Protein AF-K4AUR8-F1 (afdb_monomer)

Sequence (165 aa):
MEIVGEVTKPYTFHYKTNKRKKDGLFCERIFCPIKSGICACGNYRVIGDEKEDPKFFEQCGIGFVDPRIRRYHMGYIKLACLVTHVWPITKNHTFLRLRGLFENEIQSWKYSIPLFFITQGFDTFRNREISIGVGAIREQLAKLNLRIIIENSLVEWEKLGGKDT

Foldseek 3Di:
DDEAEAQDDQFAADPVPRQGDDSYPPHCLQQNDQDAQADSVGDGDDPDDDDDPPQADPVRRHGRDDNVSSVVGDYDHDDPDDDDDCVLVPDPDDPCVVVVVDPDDPVVCVPCVVVCVDPVNVVVVVVVCCVPHPVVVVVVVVPDDVVVVVVVVVVVVVVVVVPPD

Radius of gyration: 25.42 Å; Cα contacts (8 Å, |Δi|>4): 159; chains: 1; bounding box: 71×36×58 Å

Organism: Solanum lycopersicum (NCBI:txid4081)

pLDDT: mean 70.83, std 15.85, range [43.78, 95.19]

Secondary structure (DSSP, 8-state):
-EEEEE------B-TTT-PBPTTSTT-HHHH--SSTTB-TTS-B--TT--S---SB-TTT--B---GGGGGTEEEE---SS----HHHHH-TT-HHHHTTTT-S-TTTHHHHGGGGGSHHHHHHHHHHHHHHSHHHHHHHHHT--HHHHHHHHHHHHHHHHTT--

Solvent-accessible surface area (backbone atoms only — not comparable to full-atom values): 10149 Å² total; per-residue (Å²): 120,47,81,65,37,70,44,82,39,92,45,45,59,38,88,88,78,67,44,59,32,82,44,10,79,56,16,36,65,43,32,41,28,86,45,65,46,40,47,98,87,68,56,70,53,76,94,76,74,92,68,88,69,67,65,37,42,89,91,73,56,30,46,76,45,63,35,73,46,45,80,41,38,34,69,46,67,87,67,95,65,76,77,73,71,65,66,70,74,72,45,89,80,39,72,56,48,79,70,57,78,63,73,87,60,78,75,58,53,78,71,47,64,77,69,44,82,42,78,76,44,42,60,58,45,52,58,47,39,65,72,71,26,48,59,51,53,49,50,57,56,70,71,56,58,65,65,62,51,52,54,53,48,52,53,54,51,53,60,61,68,68,70,83,120

Structure (mmCIF, N/CA/C/O backbone):
data_AF-K4AUR8-F1
#
_entry.id   AF-K4AUR8-F1
#
loop_
_atom_site.group_PDB
_atom_site.id
_atom_site.type_symbol
_atom_site.label_atom_id
_atom_site.label_alt_id
_atom_site.label_comp_id
_atom_site.label_asym_id
_atom_site.label_entity_id
_atom_site.label_seq_id
_atom_site.pdbx_PDB_ins_code
_atom_site.Cartn_x
_atom_site.Cartn_y
_atom_site.Cartn_z
_atom_site.occupancy
_atom_site.B_iso_or_equiv
_atom_site.auth_seq_id
_atom_site.auth_comp_id
_atom_site.auth_asym_id
_atom_site.auth_atom_id
_atom_site.pdbx_PDB_model_num
ATOM 1 N N . MET A 1 1 ? 12.248 -5.066 10.729 1.00 75.44 1 MET A N 1
ATOM 2 C CA . MET A 1 1 ? 11.099 -4.434 10.047 1.00 75.44 1 MET A CA 1
ATOM 3 C C . MET A 1 1 ? 10.327 -5.541 9.375 1.00 75.44 1 MET A C 1
ATOM 5 O O . MET A 1 1 ? 10.956 -6.374 8.738 1.00 75.44 1 MET A O 1
ATOM 9 N N . GLU A 1 2 ? 9.018 -5.585 9.578 1.00 86.88 2 GLU A N 1
ATOM 10 C CA . GLU A 1 2 ? 8.157 -6.668 9.095 1.00 86.88 2 GLU A CA 1
ATOM 11 C C . GLU A 1 2 ? 7.086 -6.094 8.166 1.00 86.88 2 GLU A C 1
ATOM 13 O O . GLU A 1 2 ? 6.531 -5.027 8.443 1.00 86.88 2 GLU A O 1
ATOM 18 N N . ILE A 1 3 ? 6.830 -6.776 7.046 1.00 89.50 3 ILE A N 1
ATOM 19 C CA . ILE A 1 3 ? 5.789 -6.399 6.086 1.00 89.50 3 ILE A CA 1
ATOM 20 C C . ILE A 1 3 ? 4.508 -7.127 6.480 1.00 89.50 3 ILE A C 1
ATOM 22 O O . ILE A 1 3 ? 4.462 -8.351 6.456 1.00 89.50 3 ILE A O 1
ATOM 26 N N . VAL A 1 4 ? 3.472 -6.369 6.835 1.00 89.31 4 VAL A N 1
ATOM 27 C CA . VAL A 1 4 ? 2.307 -6.924 7.547 1.00 89.31 4 VAL A CA 1
ATOM 28 C C . VAL A 1 4 ? 1.072 -6.999 6.662 1.00 89.31 4 VAL A C 1
ATOM 30 O O . VAL A 1 4 ? 0.286 -7.936 6.770 1.00 89.31 4 VAL A O 1
ATOM 33 N N . GLY A 1 5 ? 0.861 -6.013 5.786 1.00 91.25 5 GLY A N 1
ATOM 34 C CA . GLY A 1 5 ? -0.362 -5.978 4.995 1.00 91.25 5 GLY A CA 1
ATOM 35 C C . GLY A 1 5 ? -0.425 -4.904 3.921 1.00 91.25 5 GLY A C 1
ATOM 36 O O . GLY A 1 5 ? 0.387 -3.978 3.871 1.00 91.25 5 GLY A O 1
ATOM 37 N N . GLU A 1 6 ? -1.431 -5.060 3.066 1.00 94.38 6 GLU A N 1
ATOM 38 C CA . GLU A 1 6 ? -1.699 -4.185 1.931 1.00 94.38 6 GLU A CA 1
ATOM 39 C C . GLU A 1 6 ? -2.590 -2.998 2.321 1.00 94.38 6 GLU A C 1
ATOM 41 O O . GLU A 1 6 ? -3.625 -3.159 2.975 1.00 94.38 6 GLU A O 1
ATOM 46 N N . VAL A 1 7 ? -2.211 -1.804 1.867 1.00 95.19 7 VAL A N 1
ATOM 47 C CA . VAL A 1 7 ? -3.038 -0.597 1.931 1.00 95.19 7 VAL A CA 1
ATOM 48 C C . VAL A 1 7 ? -3.808 -0.459 0.621 1.00 95.19 7 VAL A C 1
ATOM 50 O O . VAL A 1 7 ? -3.219 -0.211 -0.427 1.00 95.19 7 VAL A O 1
ATOM 53 N N . THR A 1 8 ? -5.132 -0.591 0.686 1.00 93.12 8 THR A N 1
ATOM 54 C CA . THR A 1 8 ? -5.998 -0.568 -0.505 1.00 93.12 8 THR A CA 1
ATOM 55 C C . THR A 1 8 ? -6.715 0.761 -0.701 1.00 93.12 8 THR A C 1
ATOM 57 O O . THR A 1 8 ? -7.110 1.094 -1.816 1.00 93.12 8 THR A O 1
ATOM 60 N N . LYS A 1 9 ? -6.903 1.543 0.369 1.00 93.00 9 LYS A N 1
ATOM 61 C CA . LYS A 1 9 ? -7.661 2.798 0.329 1.00 93.00 9 LYS A CA 1
ATOM 62 C C . LYS A 1 9 ? -6.742 3.997 0.583 1.00 93.00 9 LYS A C 1
ATOM 64 O O . LYS A 1 9 ? -5.934 3.957 1.508 1.00 93.00 9 LYS A O 1
ATOM 69 N N . PRO A 1 10 ? -6.927 5.120 -0.133 1.00 93.56 10 PRO A N 1
ATOM 70 C CA . PRO A 1 10 ? -6.116 6.326 0.058 1.00 93.56 10 PRO A CA 1
ATOM 71 C C . PRO A 1 10 ? -6.517 7.137 1.304 1.00 93.56 10 PRO A C 1
ATOM 73 O O . PRO A 1 10 ? -5.931 8.176 1.596 1.00 93.56 10 PRO A O 1
ATOM 76 N N . TYR A 1 11 ? -7.544 6.705 2.038 1.00 92.62 11 TYR A N 1
ATOM 77 C CA . TYR A 1 11 ? -8.091 7.465 3.157 1.00 92.62 11 TYR A CA 1
ATOM 78 C C . TYR A 1 11 ? -7.225 7.356 4.420 1.00 92.62 11 TYR A C 1
ATOM 80 O O . TYR A 1 11 ? -6.680 6.299 4.735 1.00 92.62 11 TYR A O 1
ATOM 88 N N . THR A 1 12 ? -7.156 8.442 5.191 1.00 92.38 12 THR A N 1
ATOM 89 C CA . THR A 1 12 ? -6.398 8.532 6.450 1.00 92.38 12 THR A CA 1
ATOM 90 C C . THR A 1 12 ? -7.325 8.416 7.666 1.00 92.38 12 THR A C 1
ATOM 92 O O . THR A 1 12 ? -7.468 7.346 8.267 1.00 92.38 12 THR A O 1
ATOM 95 N N . PHE A 1 13 ? -8.006 9.509 8.004 1.00 90.75 13 PHE A N 1
ATOM 96 C CA . PHE A 1 13 ? -8.882 9.662 9.162 1.00 90.75 13 PHE A CA 1
ATOM 97 C C . PHE A 1 13 ? -10.270 10.102 8.705 1.00 90.75 13 PHE A C 1
ATOM 99 O O . PHE A 1 13 ? -10.441 10.777 7.691 1.00 90.75 13 PHE A O 1
ATOM 106 N N . HIS A 1 14 ? -11.290 9.730 9.466 1.00 89.44 14 HIS A N 1
ATOM 107 C CA . HIS A 1 14 ? -12.617 10.287 9.295 1.00 89.44 14 HIS A CA 1
ATOM 108 C C . HIS A 1 14 ? -12.662 11.700 9.889 1.00 89.44 14 HIS A C 1
ATOM 110 O O . HIS A 1 14 ? -12.443 11.860 11.084 1.00 89.44 14 HIS A O 1
ATOM 116 N N . TYR A 1 15 ? -13.038 12.699 9.088 1.00 89.56 15 TYR A N 1
ATOM 117 C CA . TYR A 1 15 ? -13.020 14.114 9.488 1.00 89.56 15 TYR A CA 1
ATOM 118 C C . TYR A 1 15 ? -13.785 14.420 10.793 1.00 89.56 15 TYR A C 1
ATOM 120 O O . TYR A 1 15 ? -13.259 15.112 11.651 1.00 89.56 15 TYR A O 1
ATOM 128 N N . LYS A 1 16 ? -14.994 13.863 10.987 1.00 92.38 16 LYS A N 1
ATOM 129 C CA . LYS A 1 16 ? -15.774 14.057 12.233 1.00 92.38 16 LYS A CA 1
ATOM 130 C C . LYS A 1 16 ? -15.249 13.285 13.441 1.00 92.38 16 LYS A C 1
ATOM 132 O O . LYS A 1 16 ? -15.108 13.840 14.518 1.00 92.38 16 LYS A O 1
ATOM 137 N N . THR A 1 17 ? -15.040 11.979 13.290 1.00 87.75 17 THR A N 1
ATOM 138 C CA . THR A 1 17 ? -14.780 11.096 14.439 1.00 87.75 17 THR A CA 1
ATOM 139 C C . THR A 1 17 ? -13.300 10.996 14.791 1.00 87.75 17 THR A C 1
ATOM 141 O O . THR A 1 17 ? -12.957 10.357 15.780 1.00 87.75 17 THR A O 1
ATOM 144 N N . ASN A 1 18 ? -12.421 11.545 13.945 1.00 87.56 18 ASN A N 1
ATOM 145 C CA . ASN A 1 18 ? -10.970 11.366 13.980 1.00 87.56 18 ASN A CA 1
ATOM 146 C C . ASN A 1 18 ? -10.531 9.884 14.036 1.00 87.56 18 ASN A C 1
ATOM 148 O O . ASN A 1 18 ? -9.382 9.560 14.340 1.00 87.56 18 ASN A O 1
ATOM 152 N N . LYS A 1 19 ? -11.450 8.952 13.732 1.00 85.94 19 LYS A N 1
ATOM 153 C CA . LYS A 1 19 ? -11.166 7.519 13.675 1.00 85.94 19 LYS A CA 1
ATOM 154 C C . LYS A 1 19 ? -10.490 7.200 12.356 1.00 85.94 19 LYS A C 1
ATOM 156 O O . LYS A 1 19 ? -10.918 7.648 11.290 1.00 85.94 19 LYS A O 1
ATOM 161 N N . ARG A 1 20 ? -9.447 6.384 12.421 1.00 87.75 20 ARG A N 1
ATOM 162 C CA . ARG A 1 20 ? -8.718 5.929 11.236 1.00 87.75 20 ARG A CA 1
AT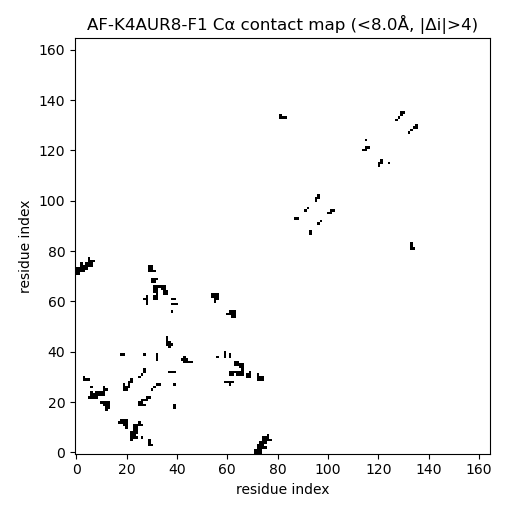OM 163 C C . ARG A 1 20 ? -9.585 5.024 10.390 1.00 87.75 20 ARG A C 1
ATOM 165 O O . ARG A 1 20 ? -10.374 4.228 10.902 1.00 87.75 20 ARG A O 1
ATOM 172 N N . LYS A 1 21 ? -9.428 5.142 9.079 1.00 89.06 21 LYS A N 1
ATOM 173 C CA . LYS A 1 21 ? -10.153 4.294 8.140 1.00 89.06 21 LYS A CA 1
ATOM 174 C C . LYS A 1 21 ? -9.513 2.906 8.075 1.00 89.06 21 LYS A C 1
ATOM 176 O O . LYS A 1 21 ? -8.290 2.768 8.039 1.00 89.06 21 LYS A O 1
ATOM 181 N N . LYS A 1 22 ? -10.361 1.870 8.061 1.00 87.38 22 LYS A N 1
ATOM 182 C CA . LYS A 1 22 ? -9.934 0.490 7.787 1.00 87.38 22 LYS A CA 1
ATOM 183 C C . LYS A 1 22 ? -9.342 0.425 6.374 1.00 87.38 22 LYS A C 1
ATOM 185 O O . LYS A 1 22 ? -9.878 1.060 5.468 1.00 87.38 22 LYS A O 1
ATOM 190 N N . ASP A 1 23 ? -8.235 -0.300 6.231 1.00 88.94 23 ASP A N 1
ATOM 191 C CA . ASP A 1 23 ? -7.438 -0.454 4.999 1.00 88.94 23 ASP A CA 1
ATOM 192 C C . ASP A 1 23 ? -6.855 0.851 4.424 1.00 88.94 23 ASP A C 1
ATOM 194 O O . ASP A 1 23 ? -6.419 0.889 3.275 1.00 88.94 23 ASP A O 1
ATOM 198 N N . GLY A 1 24 ? -6.877 1.927 5.215 1.00 91.62 24 GLY A N 1
ATOM 199 C CA . GLY A 1 24 ? -6.297 3.216 4.862 1.00 91.62 24 GLY A CA 1
ATOM 200 C C . GLY A 1 24 ? -4.807 3.330 5.186 1.00 91.62 24 GLY A C 1
ATOM 201 O O . GLY A 1 24 ? -4.208 2.433 5.783 1.00 91.62 24 GLY A O 1
ATOM 202 N N . LEU A 1 25 ? -4.236 4.500 4.894 1.00 91.69 25 LEU A N 1
ATOM 203 C CA . LEU A 1 25 ? -2.816 4.826 5.118 1.00 91.69 25 LEU A CA 1
ATOM 204 C C . LEU A 1 25 ? -2.360 4.682 6.579 1.00 91.69 25 LEU A C 1
ATOM 206 O O . LEU A 1 25 ? -1.179 4.501 6.845 1.00 91.69 25 LEU A O 1
ATOM 210 N N . PHE A 1 26 ? -3.291 4.751 7.532 1.00 90.75 26 PHE A N 1
ATOM 211 C CA . PHE A 1 26 ? -3.019 4.586 8.961 1.00 90.75 26 PHE A CA 1
ATOM 212 C C . PHE A 1 26 ? -3.865 3.469 9.579 1.00 90.75 26 PHE A C 1
ATOM 214 O O . PHE A 1 26 ? -4.299 3.576 10.727 1.00 90.75 26 PHE A O 1
ATOM 221 N N . CYS A 1 27 ? -4.149 2.411 8.814 1.00 89.81 27 CYS A N 1
ATOM 222 C CA . CYS A 1 27 ? -4.931 1.285 9.305 1.00 89.81 27 CYS A CA 1
ATOM 223 C C . CYS A 1 27 ? -4.238 0.597 10.492 1.00 89.81 27 CYS A C 1
ATOM 225 O O . CYS A 1 27 ? -3.125 0.090 10.374 1.00 89.81 27 CYS A O 1
ATOM 227 N N . GLU A 1 28 ? -4.930 0.522 11.630 1.00 88.69 28 GLU A N 1
ATOM 228 C CA . GLU A 1 28 ? -4.398 -0.080 12.864 1.00 88.69 28 GLU A CA 1
ATOM 229 C C . GLU A 1 28 ? -4.161 -1.585 12.749 1.00 88.69 28 GLU A C 1
ATOM 231 O O . GLU A 1 28 ? -3.339 -2.128 13.477 1.00 88.69 28 GLU A O 1
ATOM 236 N N . ARG A 1 29 ? -4.830 -2.256 11.805 1.00 87.50 29 ARG A N 1
ATOM 237 C CA . ARG A 1 29 ? -4.583 -3.671 11.509 1.00 87.50 29 ARG A CA 1
ATOM 238 C C . ARG A 1 29 ? -3.190 -3.903 10.914 1.00 87.50 29 ARG A C 1
ATOM 240 O O . ARG A 1 29 ? -2.585 -4.925 11.189 1.00 87.50 29 ARG A O 1
ATOM 247 N N . ILE A 1 30 ? -2.694 -2.960 10.110 1.00 89.31 30 ILE A N 1
ATOM 248 C CA . ILE A 1 30 ? -1.385 -3.060 9.444 1.00 89.31 30 ILE A CA 1
ATOM 249 C C . ILE A 1 30 ? -0.304 -2.491 10.360 1.00 89.31 30 ILE A C 1
ATOM 251 O O . ILE A 1 30 ? 0.717 -3.123 10.616 1.00 89.31 30 ILE A O 1
ATOM 255 N N . PHE A 1 31 ? -0.549 -1.290 10.883 1.00 90.44 31 PHE A N 1
ATOM 256 C CA . PHE A 1 31 ? 0.471 -0.543 11.601 1.00 90.44 31 PHE A CA 1
ATOM 257 C C . PHE A 1 31 ? 0.476 -0.769 13.110 1.00 90.44 31 PHE A C 1
ATOM 259 O O . PHE A 1 31 ? 1.445 -0.340 13.708 1.00 90.44 31 PHE A O 1
ATOM 266 N N . CYS A 1 32 ? -0.518 -1.436 13.711 1.00 87.62 32 CYS A N 1
ATOM 267 C CA . CYS A 1 32 ? -0.750 -1.568 15.167 1.00 87.62 32 CYS A CA 1
ATOM 268 C C . CYS A 1 32 ? -1.538 -0.395 15.807 1.00 87.62 32 CYS A C 1
ATOM 270 O O . CYS A 1 32 ? -1.620 0.703 15.231 1.00 87.62 32 CYS A O 1
ATOM 272 N N . PRO A 1 33 ? -2.163 -0.615 16.989 1.00 87.12 33 PRO A N 1
ATOM 273 C CA . PRO A 1 33 ? -2.975 0.394 17.682 1.00 87.12 33 PRO A CA 1
ATOM 274 C C . PRO A 1 33 ? -2.161 1.584 18.224 1.00 87.12 33 PRO A C 1
ATOM 276 O O . PRO A 1 33 ? -0.938 1.544 18.334 1.00 87.12 33 PRO A O 1
ATOM 279 N N . ILE A 1 34 ? -2.851 2.684 18.569 1.00 84.12 34 ILE A N 1
ATOM 280 C CA . ILE A 1 34 ? -2.232 3.891 19.178 1.00 84.12 34 ILE A CA 1
ATOM 281 C C . ILE A 1 34 ? -1.844 3.665 20.624 1.00 84.12 34 ILE A C 1
ATOM 283 O O . ILE A 1 34 ? -0.831 4.182 21.086 1.00 84.12 34 ILE A O 1
ATOM 287 N N . LYS A 1 35 ? -2.731 2.994 21.349 1.00 84.06 35 LYS A N 1
ATOM 288 C CA . LYS A 1 35 ? -2.655 2.805 22.787 1.00 84.06 35 LYS A CA 1
ATOM 289 C C . LYS A 1 35 ? -2.631 1.310 23.041 1.00 84.06 35 LYS A C 1
ATOM 291 O O . LYS A 1 35 ? -3.348 0.561 22.377 1.00 84.06 35 LYS A O 1
ATOM 296 N N . SER A 1 36 ? -1.795 0.891 23.978 1.00 79.25 36 SER A N 1
ATOM 297 C CA . SER A 1 36 ? -1.769 -0.489 24.445 1.00 79.25 36 SER A CA 1
ATOM 298 C C . SER A 1 36 ? -3.142 -0.868 25.009 1.00 79.25 36 SER A C 1
ATOM 300 O O . SER A 1 36 ? -3.797 -0.061 25.667 1.00 79.25 36 SER A O 1
ATOM 302 N N . GLY A 1 37 ? -3.601 -2.082 24.703 1.00 72.94 37 GLY A N 1
ATOM 303 C CA . GLY A 1 37 ? -4.841 -2.638 25.258 1.00 72.94 37 GLY A CA 1
ATOM 304 C C . GLY A 1 37 ? -6.157 -2.045 24.732 1.00 72.94 37 GLY A C 1
ATOM 305 O O . GLY A 1 37 ? -7.215 -2.479 25.178 1.00 72.94 37 GLY A O 1
ATOM 306 N N . ILE A 1 38 ? -6.133 -1.092 23.787 1.00 76.88 38 ILE A N 1
ATOM 307 C CA . ILE A 1 38 ? -7.341 -0.444 23.242 1.00 76.88 38 ILE A CA 1
ATOM 308 C C . ILE A 1 38 ? -7.403 -0.635 21.719 1.00 76.88 38 ILE A C 1
ATOM 310 O O . ILE A 1 38 ? -6.504 -0.197 20.999 1.00 76.88 38 ILE A O 1
ATOM 314 N N . CYS A 1 39 ? -8.485 -1.238 21.210 1.00 73.12 39 CYS A N 1
ATOM 315 C CA . CYS A 1 39 ? -8.746 -1.352 19.763 1.00 73.12 39 CYS A CA 1
ATOM 316 C C . CYS A 1 39 ? -9.483 -0.111 19.204 1.00 73.12 39 CYS A C 1
ATOM 318 O O . CYS A 1 39 ? -10.171 0.597 19.940 1.00 73.12 39 CYS A O 1
ATOM 320 N N . ALA A 1 40 ? -9.434 0.112 17.879 1.00 70.25 40 ALA A N 1
ATOM 321 C CA . ALA A 1 40 ? -10.193 1.147 17.146 1.00 70.25 40 ALA A CA 1
ATOM 322 C C . ALA A 1 40 ? -11.693 1.251 17.499 1.00 70.25 40 ALA A C 1
ATOM 324 O O . ALA A 1 40 ? -12.306 2.319 17.374 1.00 70.25 40 ALA A O 1
ATOM 325 N N . CYS A 1 41 ? -12.313 0.130 17.873 1.00 71.50 41 CYS A N 1
ATOM 326 C CA . CYS A 1 41 ? -13.722 0.054 18.247 1.00 71.50 41 CYS A CA 1
ATOM 327 C C . CYS A 1 41 ? -14.000 0.647 19.638 1.00 71.50 41 CYS A C 1
ATOM 329 O O . CYS A 1 41 ? -15.149 0.959 19.918 1.00 71.50 41 CYS A O 1
ATOM 331 N N . GLY A 1 42 ? -12.971 0.880 20.460 1.00 69.75 42 GLY A N 1
ATOM 332 C CA . GLY A 1 42 ? -13.103 1.388 21.828 1.00 69.75 42 GLY A CA 1
ATOM 333 C C . GLY A 1 42 ? -13.173 0.294 22.893 1.00 69.75 42 GLY A C 1
ATOM 334 O O . GLY A 1 42 ? -13.226 0.615 24.075 1.00 69.75 42 GLY A O 1
ATOM 335 N N . ASN A 1 43 ? -13.123 -0.981 22.496 1.00 67.75 43 ASN A N 1
ATOM 336 C CA . ASN A 1 43 ? -13.024 -2.087 23.441 1.00 67.75 43 ASN A CA 1
ATOM 337 C C . ASN A 1 43 ? -11.636 -2.077 24.084 1.00 67.75 43 ASN A C 1
ATOM 339 O O . ASN A 1 43 ? -10.619 -2.032 23.379 1.00 67.75 43 ASN A O 1
ATOM 343 N N . TYR A 1 44 ? -11.615 -2.131 25.410 1.00 65.44 44 TYR A N 1
ATOM 344 C CA . TYR A 1 44 ? -10.411 -2.300 26.206 1.00 65.44 44 TYR A CA 1
ATOM 345 C C . TYR A 1 44 ? -10.331 -3.754 26.675 1.00 65.44 44 TYR A C 1
ATOM 347 O O . TYR A 1 44 ? -11.344 -4.343 27.050 1.00 65.44 44 TYR A O 1
ATOM 355 N N . ARG A 1 45 ? -9.135 -4.339 26.656 1.00 64.38 45 ARG A N 1
ATOM 356 C CA . ARG A 1 45 ? -8.829 -5.520 27.472 1.00 64.38 45 ARG A CA 1
ATOM 357 C C . ARG A 1 45 ? -7.601 -5.211 28.307 1.00 64.38 45 ARG A C 1
ATOM 359 O O . ARG A 1 45 ? -6.650 -4.598 27.815 1.00 64.38 45 ARG A O 1
ATOM 366 N N . VAL A 1 46 ? -7.657 -5.595 29.576 1.00 60.25 46 VAL A N 1
ATOM 367 C CA . VAL A 1 46 ? -6.504 -5.536 30.470 1.00 60.25 46 VAL A CA 1
ATOM 368 C C . VAL A 1 46 ? -5.595 -6.696 30.085 1.00 60.25 46 VAL A C 1
ATOM 370 O O . VAL A 1 46 ? -6.050 -7.828 29.969 1.00 60.25 46 VAL A O 1
ATOM 373 N N . ILE A 1 47 ? -4.323 -6.399 29.830 1.00 56.16 47 ILE A N 1
ATOM 374 C CA . ILE A 1 47 ? -3.293 -7.412 29.595 1.00 56.16 47 ILE A CA 1
ATOM 375 C C . ILE A 1 47 ? -3.079 -8.097 30.952 1.00 56.16 47 ILE A C 1
ATOM 377 O O . ILE A 1 47 ? -2.387 -7.536 31.799 1.00 56.16 47 ILE A O 1
ATOM 381 N N . GLY A 1 48 ? -3.756 -9.217 31.209 1.00 55.44 48 GLY A N 1
ATOM 382 C CA . GLY A 1 48 ? -3.721 -9.845 32.533 1.00 55.44 48 GLY A CA 1
ATOM 383 C C . GLY A 1 48 ? -4.524 -11.131 32.724 1.00 55.44 48 GLY A C 1
ATOM 384 O O . GLY A 1 48 ? -4.205 -11.863 33.653 1.00 55.44 48 GLY A O 1
ATOM 385 N N . ASP A 1 49 ? -5.497 -11.458 31.868 1.00 49.03 49 ASP A N 1
ATOM 386 C CA . ASP A 1 49 ? -6.274 -12.689 32.054 1.00 49.03 49 ASP A CA 1
ATOM 387 C C . ASP A 1 49 ? -5.631 -13.861 31.301 1.00 49.03 49 ASP A C 1
ATOM 389 O O . ASP A 1 49 ? -5.764 -14.052 30.094 1.00 49.03 49 ASP A O 1
ATOM 393 N N . GLU A 1 50 ? -4.872 -14.643 32.063 1.00 55.56 50 GLU A N 1
ATOM 394 C CA . GLU A 1 50 ? -4.255 -15.899 31.661 1.00 55.56 50 GLU A CA 1
ATOM 395 C C . GLU A 1 50 ? -5.311 -16.894 31.148 1.00 55.56 50 GLU A C 1
ATOM 397 O O . GLU A 1 50 ? -6.012 -17.524 31.942 1.00 55.56 50 GLU A O 1
ATOM 402 N N . LYS A 1 51 ? -5.413 -17.044 29.819 1.00 51.31 51 LYS A N 1
ATOM 403 C CA . LYS A 1 51 ? -5.599 -18.310 29.071 1.00 51.31 51 LYS A CA 1
ATOM 404 C C . LYS A 1 51 ? -5.851 -18.004 27.593 1.00 51.31 51 LYS A C 1
ATOM 406 O O . LYS A 1 51 ? -6.866 -17.416 27.252 1.00 51.31 51 LYS A O 1
ATOM 411 N N . GLU A 1 52 ? -4.909 -18.418 26.741 1.00 56.94 52 GLU A N 1
ATOM 412 C CA . GLU A 1 52 ? -5.019 -18.403 25.269 1.00 56.94 52 GLU A CA 1
ATOM 413 C C . GLU A 1 52 ? -5.616 -17.111 24.693 1.00 56.94 52 GLU A C 1
ATOM 415 O O . GLU A 1 52 ? -6.568 -17.120 23.915 1.00 56.94 52 GLU A O 1
ATOM 420 N N . ASP A 1 53 ? -5.057 -15.973 25.102 1.00 55.72 53 ASP A N 1
ATOM 421 C CA . ASP A 1 53 ? -5.585 -14.680 24.692 1.00 55.72 53 ASP A CA 1
ATOM 422 C C . ASP A 1 53 ? -5.422 -14.526 23.167 1.00 55.72 53 ASP A C 1
ATOM 424 O O . ASP A 1 53 ? -4.300 -14.641 22.645 1.00 55.72 53 ASP A O 1
ATOM 428 N N . PRO A 1 54 ? -6.509 -14.294 22.407 1.00 59.38 54 PRO A N 1
ATOM 429 C CA . PRO A 1 54 ? -6.405 -14.170 20.969 1.00 59.38 54 PRO A CA 1
ATOM 430 C C . PRO A 1 54 ? -5.483 -12.995 20.650 1.00 59.38 54 PRO A C 1
ATOM 432 O O . PRO A 1 54 ? -5.709 -11.855 21.061 1.00 59.38 54 PRO A O 1
ATOM 435 N N . LYS A 1 55 ? -4.440 -13.274 19.859 1.00 69.75 55 LYS A N 1
ATOM 436 C CA . LYS A 1 55 ? -3.428 -12.286 19.444 1.00 69.75 55 LYS A CA 1
ATOM 437 C C . LYS A 1 55 ? -4.056 -11.050 18.780 1.00 69.75 55 LYS A C 1
ATOM 439 O O . LYS A 1 55 ? -3.427 -9.993 18.726 1.00 69.75 55 LYS A O 1
ATOM 444 N N . PHE A 1 56 ? -5.297 -11.178 18.302 1.00 75.56 56 PHE A N 1
ATOM 445 C CA . PHE A 1 56 ? -6.100 -10.148 17.656 1.00 75.56 56 PHE A CA 1
ATOM 446 C C . PHE A 1 56 ? -7.487 -10.024 18.302 1.00 75.56 56 PHE A C 1
ATOM 448 O O . PHE A 1 56 ? -8.098 -11.016 18.682 1.00 75.56 56 PHE A O 1
ATOM 455 N N . PHE A 1 57 ? -8.044 -8.813 18.338 1.00 74.75 57 PHE A N 1
ATOM 456 C CA . PHE A 1 57 ? -9.455 -8.612 18.681 1.00 74.75 57 PHE A CA 1
ATOM 457 C C . PHE A 1 57 ? -10.381 -9.230 17.621 1.00 74.75 57 PHE A C 1
ATOM 459 O O . PHE A 1 57 ? -10.311 -8.834 16.463 1.00 74.75 57 PHE A O 1
ATOM 466 N N . GLU A 1 58 ? -11.337 -10.073 18.005 1.00 71.62 58 GLU A N 1
ATOM 467 C CA . GLU A 1 58 ? -12.278 -10.726 17.071 1.00 71.62 58 GLU A CA 1
ATOM 468 C C . GLU A 1 58 ? -13.126 -9.735 16.251 1.00 71.62 58 GLU A C 1
ATOM 470 O O . GLU A 1 58 ? -13.318 -9.903 15.051 1.00 71.62 58 GLU A O 1
ATOM 475 N N . GLN A 1 59 ? -13.583 -8.641 16.870 1.00 71.38 59 GLN A N 1
ATOM 476 C CA . GLN A 1 59 ? -14.443 -7.650 16.203 1.00 71.38 59 GLN A CA 1
ATOM 477 C C . GLN A 1 59 ? -13.682 -6.701 15.260 1.00 71.38 59 GLN A C 1
ATOM 479 O O . GLN A 1 59 ? -14.248 -6.167 14.301 1.00 71.38 59 GLN A O 1
ATOM 484 N N . CYS A 1 60 ? -12.408 -6.421 15.552 1.00 73.19 60 CYS A N 1
ATOM 485 C CA . CYS A 1 60 ? -11.618 -5.406 14.842 1.00 73.19 60 CYS A CA 1
ATOM 486 C C . CYS A 1 60 ? -10.439 -5.979 14.040 1.00 73.19 60 CYS A C 1
ATOM 488 O O . CYS A 1 60 ? -9.939 -5.293 13.148 1.00 73.19 60 CYS A O 1
ATOM 490 N N . GLY A 1 61 ? -10.000 -7.202 14.336 1.00 75.56 61 GLY A N 1
ATOM 491 C CA . GLY A 1 61 ? -8.799 -7.832 13.788 1.00 75.56 61 GLY A CA 1
ATOM 492 C C . GLY A 1 61 ? -7.498 -7.120 14.169 1.00 75.56 61 GLY A C 1
ATOM 493 O O . GLY A 1 61 ? -6.499 -7.272 13.476 1.00 75.56 61 GLY A O 1
ATOM 494 N N . ILE A 1 62 ? -7.509 -6.276 15.208 1.00 81.56 62 ILE A N 1
ATOM 495 C CA . ILE A 1 62 ? -6.344 -5.479 15.624 1.00 81.56 62 ILE A CA 1
ATOM 496 C C . ILE A 1 62 ? -5.531 -6.283 16.630 1.00 81.56 62 ILE A C 1
ATOM 498 O O . ILE A 1 62 ? -6.102 -6.820 17.577 1.00 81.56 62 ILE A O 1
ATOM 502 N N . GLY A 1 63 ? -4.216 -6.349 16.429 1.00 74.31 63 GLY A N 1
ATOM 503 C CA . GLY A 1 63 ? -3.318 -7.071 17.322 1.00 74.31 63 GLY A CA 1
ATOM 504 C C . GLY A 1 63 ? -3.164 -6.393 18.685 1.00 74.31 63 GLY A C 1
ATOM 505 O O . GLY A 1 63 ? -3.049 -5.165 18.756 1.00 74.31 63 GLY A O 1
ATOM 506 N N . PHE A 1 64 ? -3.105 -7.185 19.756 1.00 77.81 64 PHE A N 1
ATOM 507 C CA . PHE A 1 64 ? -2.686 -6.713 21.078 1.00 77.81 64 PHE A CA 1
ATOM 508 C C . PHE A 1 64 ? -1.172 -6.559 21.114 1.00 77.81 64 PHE A C 1
ATOM 510 O O . PHE A 1 64 ? -0.427 -7.499 21.377 1.00 77.81 64 PHE A O 1
ATOM 517 N N . VAL A 1 65 ? -0.713 -5.364 20.765 1.00 79.94 65 VAL A N 1
ATOM 518 C CA . VAL A 1 65 ? 0.702 -5.090 20.540 1.00 79.94 65 VAL A CA 1
ATOM 519 C C . VAL A 1 65 ? 1.053 -3.706 21.081 1.00 79.94 65 VAL A C 1
ATOM 521 O O . VAL A 1 65 ? 0.218 -2.797 21.086 1.00 79.94 65 VAL A O 1
ATOM 524 N N . ASP A 1 66 ? 2.294 -3.535 21.538 1.00 83.50 66 ASP A N 1
ATOM 525 C CA . ASP A 1 66 ? 2.807 -2.237 21.968 1.00 83.50 66 ASP A CA 1
ATOM 526 C C . ASP A 1 66 ? 2.771 -1.210 20.810 1.00 83.50 66 ASP A C 1
ATOM 528 O O . ASP A 1 66 ? 3.238 -1.508 19.703 1.00 83.50 66 ASP A O 1
ATOM 532 N N . PRO A 1 67 ? 2.281 0.024 21.037 1.00 86.12 67 PRO A N 1
ATOM 533 C CA . PRO A 1 67 ? 2.232 1.073 20.016 1.00 86.12 67 PRO A CA 1
ATOM 534 C C . PRO A 1 67 ? 3.580 1.428 19.374 1.00 86.12 67 PRO A C 1
ATOM 536 O O . PRO A 1 67 ? 3.610 1.983 18.272 1.00 86.12 67 PRO A O 1
ATOM 539 N N . ARG A 1 68 ? 4.709 1.121 20.026 1.00 87.25 68 ARG A N 1
ATOM 540 C CA . ARG A 1 68 ? 6.062 1.301 19.473 1.00 87.25 68 ARG A CA 1
ATOM 541 C C . ARG A 1 68 ? 6.267 0.509 18.184 1.00 87.25 68 ARG A C 1
ATOM 543 O O . ARG A 1 68 ? 7.035 0.943 17.325 1.00 87.25 68 ARG A O 1
ATOM 550 N N . ILE A 1 69 ? 5.529 -0.586 17.998 1.00 88.31 69 ILE 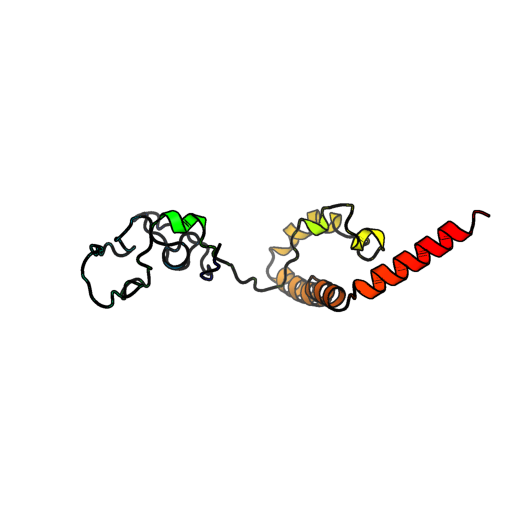A N 1
ATOM 551 C CA . ILE A 1 69 ? 5.625 -1.447 16.815 1.00 88.31 69 ILE A CA 1
ATOM 552 C C . ILE A 1 69 ? 5.183 -0.733 15.528 1.00 88.31 69 ILE A C 1
ATOM 554 O O . ILE A 1 69 ? 5.692 -1.055 14.455 1.00 88.31 69 ILE A O 1
ATOM 558 N N . ARG A 1 70 ? 4.408 0.361 15.630 1.00 89.06 70 ARG A N 1
ATOM 559 C CA . ARG A 1 70 ? 4.078 1.253 14.498 1.00 89.06 70 ARG A CA 1
ATOM 560 C C . ARG A 1 70 ? 5.302 1.796 13.750 1.00 89.06 70 ARG A C 1
ATOM 562 O O . ARG A 1 70 ? 5.163 2.221 12.610 1.00 89.06 70 ARG A O 1
ATOM 569 N N . ARG A 1 71 ? 6.483 1.818 14.381 1.00 90.38 71 ARG A N 1
ATOM 570 C CA . ARG A 1 71 ? 7.749 2.260 13.765 1.00 90.38 71 ARG A CA 1
ATOM 571 C C . ARG A 1 71 ? 8.459 1.159 12.971 1.00 90.38 71 ARG A C 1
ATOM 573 O O . ARG A 1 71 ? 9.346 1.464 12.181 1.00 90.38 71 ARG A O 1
ATOM 580 N N . TYR A 1 72 ? 8.099 -0.101 13.203 1.00 91.06 72 TYR A N 1
ATOM 581 C CA . TYR A 1 72 ? 8.782 -1.273 12.649 1.00 91.06 72 TYR A CA 1
ATOM 582 C C . TYR A 1 72 ? 7.910 -2.077 11.679 1.00 91.06 72 TYR A C 1
ATOM 584 O O . TYR A 1 72 ? 8.457 -2.792 10.837 1.00 91.06 72 TYR A O 1
ATOM 592 N N . HIS A 1 73 ? 6.585 -1.956 11.787 1.00 91.50 73 HIS A N 1
ATOM 593 C CA . HIS A 1 73 ? 5.627 -2.513 10.839 1.00 91.50 73 HIS A CA 1
ATOM 594 C C . HIS A 1 73 ? 5.529 -1.656 9.581 1.00 91.50 73 HIS A C 1
ATOM 596 O O . HIS A 1 73 ? 5.318 -0.444 9.645 1.00 91.50 73 HIS A O 1
ATOM 602 N N . MET A 1 74 ? 5.638 -2.313 8.433 1.00 92.44 74 MET A N 1
ATOM 603 C CA . MET A 1 74 ? 5.504 -1.699 7.122 1.00 92.44 74 MET A CA 1
ATOM 604 C C . MET A 1 74 ? 4.266 -2.239 6.410 1.00 92.44 74 MET A C 1
ATOM 606 O O . MET A 1 74 ? 4.005 -3.444 6.386 1.00 92.44 74 MET A O 1
ATOM 610 N N . GLY A 1 75 ? 3.507 -1.323 5.816 1.00 92.81 75 GLY A N 1
ATOM 611 C CA . GLY A 1 75 ? 2.493 -1.650 4.823 1.00 92.81 75 GLY A CA 1
ATOM 612 C C . GLY A 1 75 ? 3.083 -1.588 3.419 1.00 92.81 75 GLY A C 1
ATOM 613 O O . GLY A 1 75 ? 4.089 -0.914 3.193 1.00 92.81 75 GLY A O 1
ATOM 614 N N . TYR A 1 76 ? 2.438 -2.256 2.471 1.00 93.12 76 TYR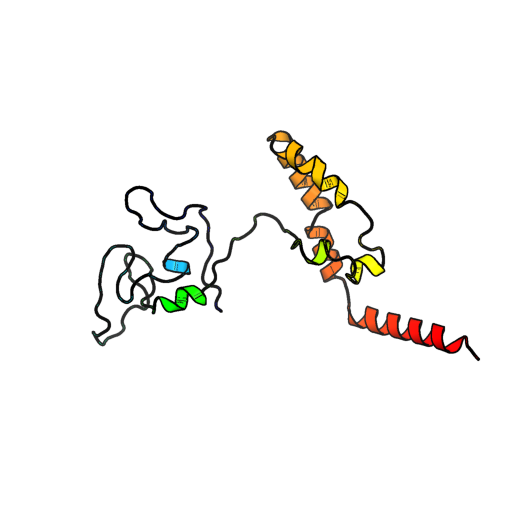 A N 1
ATOM 615 C CA . TYR A 1 76 ? 2.763 -2.135 1.052 1.00 93.12 76 TYR A CA 1
ATOM 616 C C . TYR A 1 76 ? 1.523 -1.766 0.240 1.00 93.12 76 TYR A C 1
ATOM 618 O O . TYR A 1 76 ? 0.392 -1.931 0.693 1.00 93.12 76 TYR A O 1
ATOM 626 N N . ILE A 1 77 ? 1.743 -1.252 -0.966 1.00 93.69 77 ILE A N 1
ATOM 627 C CA . ILE A 1 77 ? 0.692 -0.995 -1.951 1.00 93.69 77 ILE A CA 1
ATOM 628 C C . ILE A 1 77 ? 1.027 -1.849 -3.164 1.00 93.69 77 ILE A C 1
ATOM 630 O O . ILE A 1 77 ? 2.134 -1.754 -3.701 1.00 93.69 77 ILE A O 1
ATOM 634 N N . LYS A 1 78 ? 0.092 -2.697 -3.591 1.00 91.12 78 LYS A N 1
ATOM 635 C CA . LYS A 1 78 ? 0.266 -3.476 -4.811 1.00 91.12 78 LYS A CA 1
ATOM 636 C C . LYS A 1 78 ? -0.001 -2.577 -6.012 1.00 91.12 78 LYS A C 1
ATOM 638 O O . LYS A 1 78 ? -1.116 -2.108 -6.223 1.00 91.12 78 LYS A O 1
ATOM 643 N N . LEU A 1 79 ? 1.039 -2.318 -6.796 1.00 87.25 79 LEU A N 1
ATOM 644 C CA . LEU A 1 79 ? 0.906 -1.552 -8.030 1.00 87.25 79 LEU A CA 1
ATOM 645 C C . LEU A 1 79 ? 0.215 -2.405 -9.100 1.00 87.25 79 LEU A C 1
ATOM 647 O O . LEU A 1 79 ? 0.488 -3.599 -9.224 1.00 87.25 79 LEU A O 1
ATOM 651 N N . ALA A 1 80 ? -0.675 -1.783 -9.876 1.00 83.06 80 ALA A N 1
ATOM 652 C CA . ALA A 1 80 ? -1.366 -2.449 -10.981 1.00 83.06 80 ALA A CA 1
ATOM 653 C C . ALA A 1 80 ? -0.416 -2.777 -12.146 1.00 83.06 80 ALA A C 1
ATOM 655 O O . ALA A 1 80 ? -0.592 -3.783 -12.829 1.00 83.06 80 ALA A O 1
ATOM 656 N N . CYS A 1 81 ? 0.603 -1.940 -12.352 1.00 76.44 81 CYS A N 1
ATOM 657 C CA . CYS A 1 81 ? 1.651 -2.112 -13.349 1.00 76.44 81 CYS A CA 1
ATOM 658 C C . CYS A 1 81 ? 3.040 -2.050 -12.700 1.00 76.44 81 CYS A C 1
ATOM 660 O O . CYS A 1 81 ? 3.209 -1.601 -11.564 1.00 76.44 81 CYS A O 1
ATOM 662 N N . LEU A 1 82 ? 4.046 -2.543 -13.422 1.00 76.69 82 LEU A N 1
ATOM 663 C CA . LEU A 1 82 ? 5.432 -2.491 -12.971 1.00 76.69 82 LEU A CA 1
ATOM 664 C C . LEU A 1 82 ? 5.963 -1.068 -13.102 1.00 76.69 82 LEU A C 1
ATOM 666 O O . LEU A 1 82 ? 5.859 -0.467 -14.165 1.00 76.69 82 LEU A O 1
ATOM 670 N N . VAL A 1 83 ? 6.594 -0.574 -12.042 1.00 74.06 83 VAL A N 1
ATOM 671 C CA . VAL A 1 83 ? 7.189 0.761 -12.004 1.00 74.06 83 VAL A CA 1
ATOM 672 C C . VAL A 1 83 ? 8.644 0.637 -11.572 1.00 74.06 83 VAL A C 1
ATOM 674 O O . VAL A 1 83 ? 8.965 -0.051 -10.603 1.00 74.06 83 VAL A O 1
ATOM 677 N N . THR A 1 84 ? 9.542 1.298 -12.295 1.00 71.06 84 THR A N 1
ATOM 678 C CA . THR A 1 84 ? 10.945 1.437 -11.906 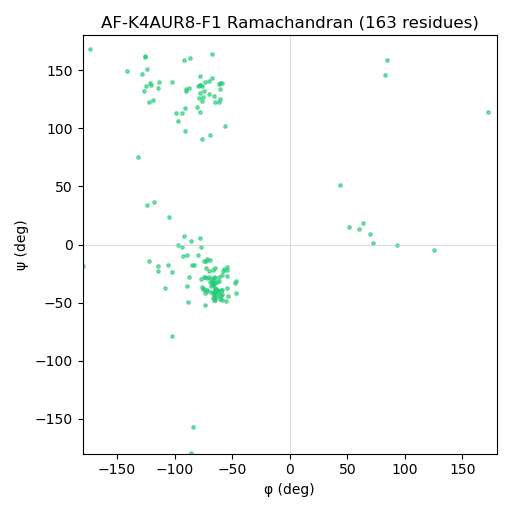1.00 71.06 84 THR A CA 1
ATOM 679 C C . THR A 1 84 ? 11.080 2.503 -10.839 1.00 71.06 84 THR A C 1
ATOM 681 O O . THR A 1 84 ? 10.521 3.594 -10.955 1.00 71.06 84 THR A O 1
ATOM 684 N N . HIS A 1 85 ? 11.892 2.225 -9.825 1.00 71.00 85 HIS A N 1
ATOM 685 C CA . HIS A 1 85 ? 12.276 3.250 -8.868 1.00 71.00 85 HIS A CA 1
ATOM 686 C C . HIS A 1 85 ? 13.020 4.389 -9.593 1.00 71.00 85 HIS A C 1
ATOM 688 O O . HIS A 1 85 ? 13.847 4.133 -10.465 1.00 71.00 85 HIS A O 1
ATOM 694 N N . VAL A 1 86 ? 12.750 5.648 -9.235 1.00 70.56 86 VAL A N 1
ATOM 695 C CA . VAL A 1 86 ? 13.329 6.823 -9.923 1.00 70.56 86 VAL A CA 1
ATOM 696 C C . VAL A 1 86 ? 14.848 6.920 -9.717 1.00 70.56 86 VAL A C 1
ATOM 698 O O . VAL A 1 86 ? 15.576 7.384 -10.588 1.00 70.56 86 VAL A O 1
ATOM 701 N N . TRP A 1 87 ? 15.353 6.450 -8.575 1.00 63.41 87 TRP A N 1
ATOM 702 C CA . TRP A 1 87 ? 16.742 6.682 -8.156 1.00 63.41 87 TRP A CA 1
ATOM 703 C C . TRP A 1 87 ? 17.832 6.060 -9.051 1.00 63.41 87 TRP A C 1
ATOM 705 O O . TRP A 1 87 ? 18.799 6.758 -9.354 1.00 63.41 87 TRP A O 1
ATOM 715 N N . PRO A 1 88 ? 17.737 4.792 -9.505 1.00 62.91 88 PRO A N 1
ATOM 716 C CA . PRO A 1 88 ? 18.696 4.252 -10.471 1.00 62.91 88 PRO A CA 1
ATOM 717 C C . PRO A 1 88 ? 18.698 5.003 -11.807 1.00 62.91 88 PRO A C 1
ATOM 719 O O . PRO A 1 88 ? 19.740 5.108 -12.437 1.00 62.91 88 PRO A O 1
ATOM 722 N N . ILE A 1 89 ? 17.551 5.546 -12.222 1.00 57.47 89 ILE A N 1
ATOM 723 C CA . ILE A 1 89 ? 17.390 6.225 -13.515 1.00 57.47 89 ILE A CA 1
ATOM 724 C C . ILE A 1 89 ? 18.060 7.603 -13.496 1.00 57.47 89 ILE A C 1
ATOM 726 O O . ILE A 1 89 ? 18.667 8.025 -14.479 1.00 57.47 89 ILE A O 1
ATOM 730 N N . THR A 1 90 ? 17.969 8.315 -12.372 1.00 54.44 90 THR A N 1
ATOM 731 C CA . THR A 1 90 ? 18.483 9.685 -12.252 1.00 54.44 90 THR A CA 1
ATOM 732 C C . THR A 1 90 ? 19.977 9.763 -11.956 1.00 54.44 90 THR A C 1
ATOM 734 O O . THR A 1 90 ? 20.582 10.812 -12.173 1.00 54.44 90 THR A O 1
ATOM 737 N N . LYS A 1 91 ? 20.612 8.680 -11.491 1.00 54.38 91 LYS A N 1
ATOM 738 C CA . LYS A 1 91 ? 22.061 8.666 -11.262 1.00 54.38 91 LYS A CA 1
ATOM 739 C C . LYS A 1 91 ? 22.823 8.468 -12.574 1.00 54.38 91 LYS A C 1
ATOM 741 O O . LYS A 1 91 ? 22.615 7.509 -13.308 1.00 54.38 91 LYS A O 1
ATOM 746 N N . ASN A 1 92 ? 23.755 9.378 -12.855 1.00 49.31 92 ASN A N 1
ATOM 747 C CA . ASN A 1 92 ? 24.520 9.408 -14.108 1.00 49.31 92 ASN A CA 1
ATOM 748 C C . ASN A 1 92 ? 25.527 8.253 -14.270 1.00 49.31 92 ASN A C 1
ATOM 750 O O . ASN A 1 92 ? 25.978 8.007 -15.381 1.00 49.31 92 ASN A O 1
ATOM 754 N N . HIS A 1 93 ? 25.825 7.500 -13.205 1.00 49.09 93 HIS A N 1
ATOM 755 C CA . HIS A 1 93 ? 26.868 6.463 -13.196 1.00 49.09 93 HIS A CA 1
ATOM 756 C C . HIS A 1 93 ? 26.337 5.047 -12.923 1.00 49.09 93 HIS A C 1
ATOM 758 O O . HIS A 1 93 ? 26.974 4.263 -12.225 1.00 49.09 93 HIS A O 1
ATOM 764 N N . THR A 1 94 ? 25.156 4.684 -13.424 1.00 53.66 94 THR A N 1
ATOM 765 C CA . THR A 1 94 ? 24.758 3.267 -13.434 1.00 53.66 94 THR A CA 1
ATOM 766 C C . THR A 1 94 ? 25.489 2.513 -14.541 1.00 53.66 94 THR A C 1
ATOM 768 O O . THR A 1 94 ? 25.532 2.981 -15.677 1.00 53.66 94 THR A O 1
ATOM 771 N N . PHE A 1 95 ? 25.987 1.311 -14.236 1.00 53.47 95 PHE A N 1
ATOM 772 C CA . PHE A 1 95 ? 26.653 0.394 -15.177 1.00 53.47 95 PHE A CA 1
ATOM 773 C C . PHE A 1 95 ? 25.890 0.201 -16.506 1.00 53.47 95 PHE A C 1
ATOM 775 O O . PHE A 1 95 ? 26.493 0.104 -17.570 1.00 53.47 95 PHE A O 1
ATOM 782 N N . LEU A 1 96 ? 24.554 0.241 -16.461 1.00 50.81 96 LEU A N 1
ATOM 783 C CA . LEU A 1 96 ? 23.676 0.150 -17.634 1.00 50.81 96 LEU A CA 1
ATOM 784 C C . LEU A 1 96 ? 23.790 1.357 -18.588 1.00 50.81 96 LEU A C 1
ATOM 786 O O . LEU A 1 96 ? 23.679 1.181 -19.796 1.00 50.81 96 LEU A O 1
ATOM 790 N N . ARG A 1 97 ? 24.057 2.567 -18.071 1.00 51.06 97 ARG A N 1
ATOM 791 C CA . ARG A 1 97 ? 24.322 3.765 -18.893 1.00 51.06 97 ARG A CA 1
ATOM 792 C C . ARG A 1 97 ? 25.729 3.735 -19.491 1.00 51.06 97 ARG A C 1
ATOM 794 O O . ARG A 1 97 ? 25.887 4.112 -20.641 1.00 51.06 97 ARG A O 1
ATOM 801 N N . LEU A 1 98 ? 26.726 3.229 -18.754 1.00 51.25 98 LEU A N 1
ATOM 802 C CA . LEU A 1 98 ? 28.111 3.097 -19.244 1.00 51.25 98 LEU A CA 1
ATOM 803 C C . LEU A 1 98 ? 28.237 2.166 -20.461 1.00 51.25 98 LEU A C 1
ATOM 805 O O . LEU A 1 98 ? 29.130 2.351 -21.277 1.00 51.25 98 LEU A O 1
ATOM 809 N N . ARG A 1 99 ? 27.343 1.180 -20.594 1.00 55.66 99 ARG A N 1
ATOM 810 C CA . ARG A 1 99 ? 27.270 0.279 -21.755 1.00 55.66 99 ARG A CA 1
ATOM 811 C C . ARG A 1 99 ? 26.316 0.750 -22.866 1.00 55.66 99 ARG A C 1
ATOM 813 O O . ARG A 1 99 ? 26.059 -0.029 -23.776 1.00 55.66 99 ARG A O 1
ATOM 820 N N . GLY A 1 100 ? 25.753 1.960 -22.780 1.00 53.38 100 GLY A N 1
ATOM 821 C CA . GLY A 1 100 ? 24.814 2.489 -23.784 1.00 53.38 100 GLY A CA 1
ATOM 822 C C . GLY A 1 100 ? 23.444 1.794 -23.813 1.00 53.38 100 GLY A C 1
ATOM 823 O O . GLY A 1 100 ? 22.630 2.056 -24.688 1.00 53.38 100 GLY A O 1
ATOM 824 N N . LEU A 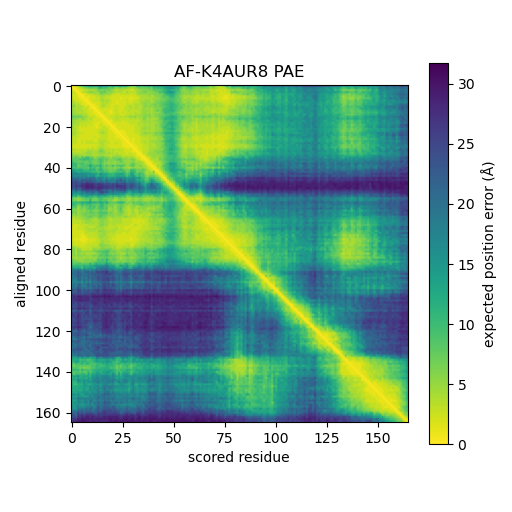1 101 ? 23.134 0.921 -22.842 1.00 52.75 101 LEU A N 1
ATOM 825 C CA . LEU A 1 101 ? 21.859 0.181 -22.805 1.00 52.75 101 LEU A CA 1
ATOM 826 C C . LEU A 1 101 ? 20.655 1.074 -22.454 1.00 52.75 101 LEU A C 1
ATOM 828 O O . LEU A 1 101 ? 19.512 0.650 -22.592 1.00 52.75 101 LEU A O 1
ATOM 832 N N . PHE A 1 102 ? 20.910 2.297 -21.987 1.00 47.84 102 PHE A N 1
ATOM 833 C CA . PHE A 1 102 ? 19.914 3.337 -21.743 1.00 47.84 102 PHE A CA 1
ATOM 834 C C . PHE A 1 102 ? 20.397 4.652 -22.357 1.00 47.84 102 PHE A C 1
ATOM 836 O O . PHE A 1 102 ? 20.860 5.557 -21.656 1.00 47.84 102 PHE A O 1
ATOM 843 N N . GLU A 1 103 ? 20.300 4.749 -23.678 1.00 48.44 103 GLU A N 1
ATOM 844 C CA . GLU A 1 103 ? 20.471 6.001 -24.405 1.00 48.44 103 GLU A CA 1
ATOM 845 C C . GLU A 1 103 ? 19.100 6.603 -24.735 1.00 48.44 103 GLU A C 1
ATOM 847 O O . GLU A 1 103 ? 18.339 6.078 -25.540 1.00 48.44 103 GLU A O 1
ATOM 852 N N . ASN A 1 104 ? 18.844 7.755 -24.103 1.00 51.72 104 ASN A N 1
ATOM 853 C CA . ASN A 1 104 ? 17.801 8.744 -24.405 1.00 51.72 104 ASN A CA 1
ATOM 854 C C . ASN A 1 104 ? 16.373 8.489 -23.865 1.00 51.72 104 ASN A C 1
ATOM 856 O O . ASN A 1 104 ? 15.914 7.364 -23.754 1.00 51.72 104 ASN A O 1
ATOM 860 N N . GLU A 1 105 ? 15.704 9.608 -23.521 1.00 48.22 105 GLU A N 1
ATOM 861 C CA . GLU A 1 105 ? 14.250 9.841 -23.296 1.00 48.22 105 GLU A CA 1
ATOM 862 C C . GLU A 1 105 ? 13.797 10.452 -21.950 1.00 48.22 105 GLU A C 1
ATOM 864 O O . GLU A 1 105 ? 12.639 10.848 -21.828 1.00 48.22 105 GLU A O 1
ATOM 869 N N . ILE A 1 106 ? 14.666 10.686 -20.958 1.00 52.72 106 ILE A N 1
ATOM 870 C CA . ILE A 1 106 ? 14.208 11.252 -19.662 1.00 52.72 106 ILE A CA 1
ATOM 871 C C . ILE A 1 106 ? 13.650 12.693 -19.803 1.00 52.72 106 ILE A C 1
ATOM 873 O O . ILE A 1 106 ? 12.752 13.089 -19.061 1.00 52.72 106 ILE A O 1
ATOM 877 N N . GLN A 1 107 ? 14.119 13.483 -20.783 1.00 45.78 107 GLN A N 1
ATOM 878 C CA . GLN A 1 107 ? 13.599 14.841 -21.034 1.00 45.78 107 GLN A CA 1
ATOM 879 C C . GLN A 1 107 ? 12.188 14.865 -21.651 1.00 45.78 107 GLN A C 1
ATOM 881 O O . GLN A 1 107 ? 11.437 15.804 -21.390 1.00 45.78 107 GLN A O 1
ATOM 886 N N . SER A 1 108 ? 11.804 13.836 -22.414 1.00 45.78 108 SER A N 1
ATOM 887 C CA . SER A 1 108 ? 10.498 13.757 -23.093 1.00 45.78 108 SER A CA 1
ATOM 888 C C . SER A 1 108 ? 9.340 13.645 -22.090 1.00 45.78 108 SER A C 1
ATOM 890 O O . SER A 1 108 ? 8.272 14.236 -22.260 1.00 45.78 108 SER A O 1
ATOM 892 N N . TRP A 1 109 ? 9.583 12.969 -20.963 1.00 48.72 109 TRP A N 1
ATOM 893 C CA . TRP A 1 109 ? 8.560 12.669 -19.958 1.00 48.72 109 TRP A CA 1
ATOM 894 C C . TRP A 1 109 ? 8.083 13.909 -19.197 1.00 48.72 109 TRP A C 1
ATOM 896 O O . TRP A 1 109 ? 6.959 13.954 -18.708 1.00 48.72 109 TRP A O 1
ATOM 906 N N . LYS A 1 110 ? 8.904 14.963 -19.153 1.00 47.91 110 LYS A N 1
ATOM 907 C CA . LYS A 1 110 ? 8.569 16.230 -18.491 1.00 47.91 110 LYS A CA 1
ATOM 908 C C . LYS A 1 110 ? 7.408 16.969 -19.174 1.00 47.91 110 LYS A C 1
ATOM 910 O O . LYS A 1 110 ? 6.684 17.699 -18.505 1.00 47.91 110 LYS A O 1
ATOM 915 N N . TYR A 1 111 ? 7.231 16.758 -20.480 1.00 46.25 111 TYR A N 1
ATOM 916 C CA . TYR A 1 111 ? 6.225 17.432 -21.310 1.00 46.25 111 TYR A CA 1
ATOM 917 C C . TYR A 1 111 ? 5.042 16.535 -21.681 1.00 46.25 111 TYR A C 1
ATOM 919 O O . TYR A 1 111 ? 3.992 17.039 -22.070 1.00 46.25 111 TYR A O 1
ATOM 927 N N . SER A 1 112 ? 5.190 15.217 -21.549 1.00 51.19 112 SER A N 1
ATOM 928 C CA . SER A 1 112 ? 4.164 14.256 -21.943 1.00 51.19 112 SER A CA 1
ATOM 929 C C . SER A 1 112 ? 3.173 13.948 -20.812 1.00 51.19 112 SER A C 1
ATOM 931 O O . SER A 1 112 ? 1.977 13.860 -21.075 1.00 51.19 112 SER A O 1
ATOM 933 N N . ILE A 1 113 ? 3.630 13.901 -19.549 1.00 54.28 113 ILE A N 1
ATOM 934 C CA . ILE A 1 113 ? 2.804 13.595 -18.359 1.00 54.28 113 ILE A CA 1
ATOM 935 C C . ILE A 1 113 ? 1.465 14.374 -18.299 1.00 54.28 113 ILE A C 1
ATOM 937 O O . ILE A 1 113 ? 0.448 13.752 -17.991 1.00 54.28 113 ILE A O 1
ATOM 941 N N . PRO A 1 114 ? 1.393 15.682 -18.631 1.00 53.78 114 PRO A N 1
ATOM 942 C CA . PRO A 1 114 ? 0.134 16.435 -18.588 1.00 53.78 114 PRO A CA 1
ATOM 943 C C . PRO A 1 114 ? -0.900 16.051 -19.663 1.00 53.78 114 PRO A C 1
ATOM 945 O O . PRO A 1 114 ? -2.096 16.183 -19.414 1.00 53.78 114 PRO A O 1
ATOM 948 N N . LEU A 1 115 ? -0.481 15.558 -20.837 1.00 47.09 115 LEU A N 1
ATOM 949 C CA . LEU A 1 115 ? -1.388 15.178 -21.936 1.00 47.09 115 LEU A CA 1
ATOM 950 C C . LEU A 1 115 ? -2.165 13.877 -21.659 1.00 47.09 115 LEU A C 1
ATOM 952 O O . LEU A 1 115 ? -3.150 13.587 -22.338 1.00 47.09 115 LEU A O 1
ATOM 956 N N . PHE A 1 116 ? -1.750 13.096 -20.660 1.00 47.28 116 PHE A N 1
ATOM 957 C CA . PHE A 1 116 ? -2.262 11.744 -20.413 1.00 47.28 116 PHE A CA 1
ATOM 958 C C . PHE A 1 116 ? -3.417 11.657 -19.411 1.00 47.28 116 PHE A C 1
ATOM 960 O O . PHE A 1 116 ? -3.959 10.574 -19.206 1.00 47.28 116 PHE A O 1
ATOM 967 N N . PHE A 1 117 ? -3.839 12.775 -18.812 1.00 44.16 117 PHE A N 1
ATOM 968 C CA . PHE A 1 117 ? -5.013 12.807 -17.928 1.00 44.16 117 PHE A CA 1
ATOM 969 C C . PHE A 1 117 ? -6.359 12.798 -18.693 1.00 44.16 117 PHE A C 1
ATOM 971 O O . PHE A 1 117 ? -7.415 12.881 -18.068 1.00 44.16 117 PHE A O 1
ATOM 978 N N . ILE A 1 118 ? -6.345 12.657 -20.029 1.00 51.12 118 ILE A N 1
ATOM 979 C CA . ILE A 1 118 ? -7.532 12.412 -20.869 1.00 51.12 118 ILE A CA 1
ATOM 980 C C . ILE A 1 118 ? -7.757 10.896 -21.002 1.00 51.12 118 ILE A C 1
ATOM 982 O O . ILE A 1 118 ? -6.829 10.144 -21.300 1.00 51.12 118 ILE A O 1
ATOM 986 N N . THR A 1 119 ? -9.004 10.446 -20.833 1.00 49.56 119 THR A N 1
ATOM 987 C CA . THR A 1 119 ? -9.398 9.022 -20.774 1.00 49.56 119 THR A CA 1
ATOM 988 C C . THR A 1 119 ? -8.943 8.190 -21.977 1.00 49.56 119 THR A C 1
ATOM 990 O O . THR A 1 119 ? -8.506 7.059 -21.794 1.00 49.56 119 THR A O 1
ATOM 993 N N . GLN A 1 120 ? -8.965 8.749 -23.191 1.00 52.25 120 GLN A N 1
ATOM 994 C CA . GLN A 1 120 ? -8.554 8.047 -24.414 1.00 52.25 120 GLN A CA 1
ATOM 995 C C . GLN A 1 120 ? -7.028 7.876 -24.535 1.00 52.25 120 GLN A C 1
ATOM 997 O O . GLN A 1 120 ? -6.562 6.911 -25.133 1.00 52.25 120 GLN A O 1
ATOM 1002 N N . GLY A 1 121 ? -6.241 8.777 -23.934 1.00 53.16 121 GLY A N 1
ATOM 1003 C CA . GLY A 1 121 ? -4.776 8.703 -23.944 1.00 53.16 121 GLY A CA 1
ATOM 1004 C C . GLY A 1 121 ? -4.225 7.605 -23.030 1.00 53.16 121 GLY A C 1
ATOM 1005 O O . GLY A 1 121 ? -3.166 7.039 -23.312 1.00 53.16 121 GLY A O 1
ATOM 1006 N N . PHE A 1 122 ? -4.965 7.264 -21.972 1.00 52.97 122 PHE A N 1
ATOM 1007 C CA . PHE A 1 122 ? -4.546 6.309 -20.950 1.00 52.97 122 PHE A CA 1
ATOM 1008 C C . PHE A 1 122 ? -4.464 4.862 -21.460 1.00 52.97 122 PHE A C 1
ATOM 1010 O O . PHE A 1 122 ? -3.491 4.174 -21.156 1.00 52.97 122 PHE A O 1
ATOM 1017 N N . ASP A 1 123 ? -5.418 4.401 -22.275 1.00 49.00 123 ASP A N 1
ATOM 1018 C CA . ASP A 1 123 ? -5.397 3.028 -22.806 1.00 49.00 123 ASP A CA 1
ATOM 1019 C C . ASP A 1 123 ? -4.298 2.828 -23.863 1.00 49.00 123 ASP A C 1
ATOM 1021 O O . ASP A 1 123 ? -3.588 1.819 -23.851 1.00 49.00 123 ASP A O 1
ATOM 1025 N N . THR A 1 124 ? -4.068 3.823 -24.728 1.00 50.44 124 THR A N 1
ATOM 1026 C CA . THR A 1 124 ? -2.921 3.832 -25.654 1.00 50.44 124 THR A CA 1
ATOM 1027 C C . THR A 1 124 ? -1.580 3.879 -24.925 1.00 50.44 124 THR A C 1
ATOM 1029 O O . THR A 1 124 ? -0.640 3.194 -25.330 1.00 50.44 124 THR A O 1
ATOM 1032 N N . PHE A 1 125 ? -1.483 4.641 -23.829 1.00 47.84 125 PHE A N 1
ATOM 1033 C CA . PHE A 1 125 ? -0.292 4.680 -22.983 1.00 47.84 125 PHE A CA 1
ATOM 1034 C C . PHE A 1 125 ? -0.055 3.333 -22.301 1.00 47.84 125 PHE A C 1
ATOM 1036 O O . PHE A 1 125 ? 1.042 2.797 -22.407 1.00 47.84 125 PHE A O 1
ATOM 1043 N N . ARG A 1 126 ? -1.087 2.737 -21.691 1.00 53.06 126 ARG A N 1
ATOM 1044 C CA . ARG A 1 126 ? -1.010 1.426 -21.035 1.00 53.06 126 ARG A CA 1
ATOM 1045 C C . ARG A 1 126 ? -0.484 0.352 -21.987 1.00 53.06 126 ARG A C 1
ATOM 1047 O O . ARG A 1 126 ? 0.441 -0.370 -21.636 1.00 53.06 126 ARG A O 1
ATOM 1054 N N . ASN A 1 127 ? -1.029 0.263 -23.199 1.00 50.62 127 ASN A N 1
ATOM 1055 C CA . ASN A 1 127 ? -0.608 -0.750 -24.171 1.00 50.62 127 ASN A CA 1
ATOM 1056 C C . ASN A 1 127 ? 0.827 -0.512 -24.681 1.00 50.62 127 ASN A C 1
ATOM 1058 O O . ASN A 1 127 ? 1.586 -1.466 -24.860 1.00 50.62 127 ASN A O 1
ATOM 1062 N N . ARG A 1 128 ? 1.243 0.753 -24.846 1.00 53.19 128 ARG A N 1
ATOM 1063 C CA . ARG A 1 128 ? 2.621 1.114 -25.224 1.00 53.19 128 ARG A CA 1
ATOM 1064 C C . ARG A 1 128 ? 3.620 0.879 -24.087 1.00 53.19 128 ARG A C 1
ATOM 1066 O O . ARG A 1 128 ? 4.713 0.377 -24.333 1.00 53.19 128 ARG A O 1
ATOM 1073 N N . GLU A 1 129 ? 3.249 1.191 -22.849 1.00 51.91 129 GLU A N 1
ATOM 1074 C CA . GLU A 1 129 ? 4.049 0.949 -21.645 1.00 51.91 129 GLU A CA 1
ATOM 1075 C C . GLU A 1 129 ? 4.189 -0.555 -21.358 1.00 51.91 129 GLU A C 1
ATOM 1077 O O . GLU A 1 129 ? 5.244 -1.007 -20.931 1.00 51.91 129 GLU A O 1
ATOM 1082 N N . ILE A 1 130 ? 3.183 -1.372 -21.675 1.00 51.09 130 ILE A N 1
ATOM 1083 C CA . ILE A 1 130 ? 3.304 -2.836 -21.601 1.00 51.09 130 ILE A CA 1
ATOM 1084 C C . ILE A 1 130 ? 4.308 -3.368 -22.644 1.00 51.09 130 ILE A C 1
ATOM 1086 O O . ILE A 1 130 ? 5.031 -4.318 -22.351 1.00 51.09 130 ILE A O 1
ATOM 1090 N N . SER A 1 131 ? 4.404 -2.738 -23.823 1.00 51.28 131 SER A N 1
ATOM 1091 C CA . SER A 1 131 ? 5.287 -3.175 -24.918 1.00 51.28 131 SER A CA 1
ATOM 1092 C C . SER A 1 131 ? 6.721 -2.616 -24.868 1.00 51.28 131 SER A C 1
ATOM 1094 O O . SER A 1 131 ? 7.621 -3.261 -25.398 1.00 51.28 131 SER A O 1
ATOM 1096 N N . ILE A 1 132 ? 6.947 -1.429 -24.289 1.00 57.91 132 ILE A N 1
ATOM 1097 C CA . ILE A 1 132 ? 8.259 -0.731 -24.251 1.00 57.91 132 ILE A CA 1
ATOM 1098 C C . ILE A 1 132 ? 8.719 -0.448 -22.808 1.00 57.91 132 ILE A C 1
ATOM 1100 O O . ILE A 1 132 ? 9.869 -0.098 -22.558 1.00 57.91 132 ILE A O 1
ATOM 1104 N N . GLY A 1 133 ? 7.828 -0.573 -21.829 1.00 64.25 133 GLY A N 1
ATOM 1105 C CA . GLY A 1 133 ? 8.074 -0.102 -20.473 1.00 64.25 133 GLY A CA 1
ATOM 1106 C C . GLY A 1 133 ? 8.847 -1.074 -19.588 1.00 64.25 133 GLY A C 1
ATOM 1107 O O . GLY A 1 133 ? 9.573 -1.972 -20.018 1.00 64.25 133 GLY A O 1
ATOM 1108 N N . VAL A 1 134 ? 8.667 -0.882 -18.284 1.00 65.25 134 VAL A N 1
ATOM 1109 C CA . VAL A 1 134 ? 9.419 -1.548 -17.210 1.00 65.25 134 VAL A CA 1
ATOM 1110 C C . VAL A 1 134 ? 9.392 -3.076 -17.294 1.00 65.25 134 VAL A C 1
ATOM 1112 O O . VAL A 1 134 ? 10.336 -3.722 -16.845 1.00 65.25 134 VAL A O 1
ATOM 1115 N N . GLY A 1 135 ? 8.352 -3.671 -17.883 1.00 70.56 135 GLY A N 1
ATOM 1116 C CA . GLY A 1 135 ? 8.278 -5.116 -18.113 1.00 70.56 135 GLY A CA 1
ATOM 1117 C C . GLY A 1 135 ? 9.424 -5.647 -18.979 1.00 70.56 135 GLY A C 1
ATOM 1118 O O . GLY A 1 135 ? 10.090 -6.600 -18.573 1.00 70.56 135 GLY A O 1
ATOM 1119 N N . ALA A 1 136 ? 9.706 -4.985 -20.105 1.00 70.75 136 ALA A N 1
ATOM 1120 C CA . ALA A 1 136 ? 10.810 -5.335 -20.998 1.00 70.75 136 ALA A CA 1
ATOM 1121 C C . ALA A 1 136 ? 12.165 -5.106 -20.315 1.00 70.75 136 ALA A C 1
ATOM 1123 O O . ALA A 1 136 ? 13.044 -5.963 -20.363 1.00 70.75 136 ALA A O 1
ATOM 1124 N N . ILE A 1 137 ? 12.308 -3.993 -19.588 1.00 70.69 137 ILE A N 1
ATOM 1125 C CA . ILE A 1 137 ? 13.515 -3.692 -18.803 1.00 70.69 137 ILE A CA 1
ATOM 1126 C C . ILE A 1 137 ? 13.758 -4.782 -17.753 1.00 70.69 137 ILE A C 1
ATOM 1128 O O . ILE A 1 137 ? 14.878 -5.260 -17.602 1.00 70.69 137 ILE A O 1
ATOM 1132 N N . ARG A 1 138 ? 12.712 -5.223 -17.046 1.00 79.31 138 ARG A N 1
ATOM 1133 C CA . ARG A 1 138 ? 12.802 -6.309 -16.064 1.00 79.31 138 ARG A CA 1
ATOM 1134 C C . ARG A 1 138 ? 13.232 -7.618 -16.717 1.00 79.31 138 ARG A C 1
ATOM 1136 O O . ARG A 1 138 ? 14.023 -8.338 -16.124 1.00 79.31 138 ARG A O 1
ATOM 1143 N N . GLU A 1 139 ? 12.731 -7.926 -17.908 1.00 79.44 139 GLU A N 1
ATOM 1144 C CA . GLU A 1 139 ? 13.129 -9.124 -18.648 1.00 79.44 139 GLU A CA 1
ATOM 1145 C C . GLU A 1 139 ? 14.598 -9.062 -19.088 1.00 79.44 139 GLU A C 1
ATOM 1147 O O . GLU A 1 139 ? 15.334 -10.027 -18.896 1.00 79.44 139 GLU A O 1
ATOM 1152 N N . GLN A 1 140 ? 15.053 -7.915 -19.601 1.00 74.38 140 GLN A N 1
ATOM 1153 C CA . GLN A 1 140 ? 16.462 -7.692 -19.938 1.00 74.38 140 GLN A CA 1
ATOM 1154 C C . GLN A 1 140 ? 17.363 -7.822 -18.702 1.00 74.38 140 GLN A C 1
ATOM 1156 O O . GLN A 1 140 ? 18.390 -8.494 -18.753 1.00 74.38 140 GLN A O 1
ATOM 1161 N N . LEU A 1 141 ? 16.951 -7.248 -17.566 1.00 76.06 141 LEU A N 1
ATOM 1162 C CA . LEU A 1 141 ? 17.668 -7.372 -16.295 1.00 76.06 141 LEU A CA 1
ATOM 1163 C C . LEU A 1 141 ? 17.679 -8.813 -15.769 1.00 76.06 141 LEU A C 1
ATOM 1165 O O . LEU A 1 141 ? 18.701 -9.260 -15.260 1.00 76.06 141 LEU A O 1
ATOM 1169 N N . ALA A 1 142 ? 16.576 -9.550 -15.906 1.00 82.62 142 ALA A N 1
ATOM 1170 C CA . ALA A 1 142 ? 16.481 -10.942 -15.470 1.00 82.62 142 ALA A CA 1
ATOM 1171 C C . ALA A 1 142 ? 17.350 -11.890 -16.314 1.00 82.62 142 ALA A C 1
ATOM 1173 O O . ALA A 1 142 ? 17.833 -12.894 -15.799 1.00 82.62 142 ALA A O 1
ATOM 1174 N N . LYS A 1 143 ? 17.572 -11.568 -17.596 1.00 80.81 143 LYS A N 1
ATOM 1175 C CA . LYS A 1 143 ? 18.446 -12.329 -18.508 1.00 80.81 143 LYS A CA 1
ATOM 1176 C C . LYS A 1 143 ? 19.939 -12.023 -18.323 1.00 80.81 143 LYS A C 1
ATOM 1178 O O . LYS A 1 143 ? 20.781 -12.703 -18.907 1.00 80.81 143 LYS A O 1
ATOM 1183 N N . LEU A 1 144 ? 20.287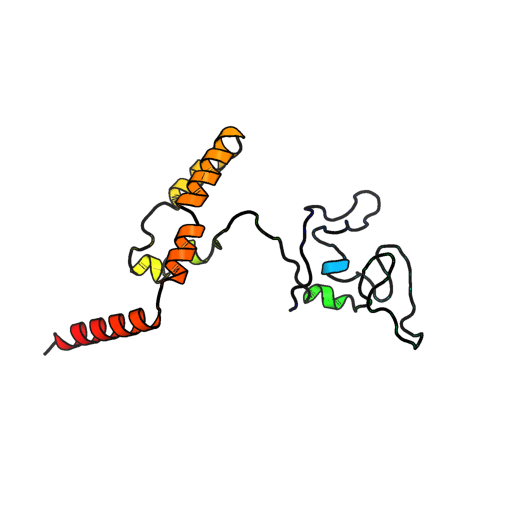 -11.007 -17.537 1.00 76.94 144 LEU A N 1
ATOM 1184 C CA . LEU A 1 144 ? 21.652 -10.511 -17.402 1.00 76.94 144 LEU A CA 1
ATOM 1185 C C . LEU A 1 144 ? 22.473 -11.388 -16.436 1.00 76.94 144 LEU A C 1
ATOM 1187 O O . LEU A 1 144 ? 22.160 -11.478 -15.250 1.00 76.94 144 LEU A O 1
ATOM 1191 N N . ASN A 1 145 ? 23.556 -12.010 -16.916 1.00 83.69 145 ASN A N 1
ATOM 1192 C CA . ASN A 1 145 ? 24.464 -12.797 -16.072 1.00 83.69 145 ASN A CA 1
ATOM 1193 C C . ASN A 1 145 ? 25.684 -11.963 -15.648 1.00 83.69 145 ASN A C 1
ATOM 1195 O O . ASN A 1 145 ? 26.594 -11.711 -16.440 1.00 83.69 145 ASN A O 1
ATOM 1199 N N . LEU A 1 146 ? 25.712 -11.558 -14.376 1.00 80.06 146 LEU A N 1
ATOM 1200 C CA . LEU A 1 146 ? 26.771 -10.707 -13.823 1.00 80.06 146 LEU A CA 1
ATOM 1201 C C . LEU A 1 146 ? 28.154 -11.367 -13.852 1.00 80.06 146 LEU A C 1
ATOM 1203 O O . LEU A 1 146 ? 29.147 -10.671 -14.040 1.00 80.06 146 LEU A O 1
ATOM 1207 N N . ARG A 1 147 ? 28.233 -12.695 -13.710 1.00 83.50 147 ARG A N 1
ATOM 1208 C CA . ARG A 1 147 ? 29.509 -13.420 -13.699 1.00 83.50 147 ARG A CA 1
ATOM 1209 C C . ARG A 1 147 ? 30.202 -13.349 -15.057 1.00 83.50 147 ARG A C 1
ATOM 1211 O O . ARG A 1 147 ? 31.365 -12.972 -15.125 1.00 83.50 147 ARG A O 1
ATOM 1218 N N . ILE A 1 148 ? 29.441 -13.591 -16.124 1.00 81.75 148 ILE A N 1
ATOM 1219 C CA . ILE A 1 148 ? 29.917 -13.473 -17.511 1.00 81.75 148 ILE A CA 1
ATOM 1220 C C . ILE A 1 148 ? 30.390 -12.043 -17.792 1.00 81.75 148 ILE A C 1
ATOM 1222 O O .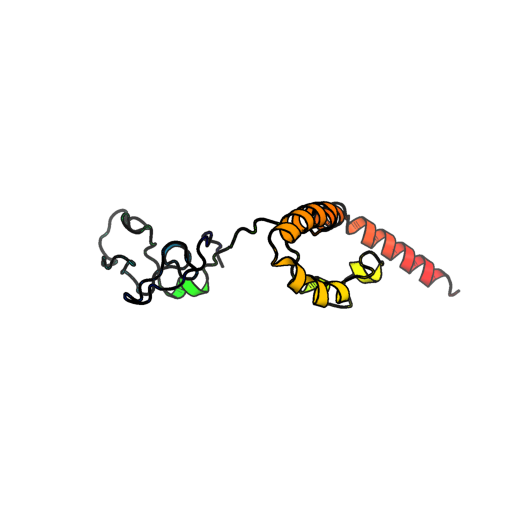 ILE A 1 148 ? 31.395 -11.824 -18.459 1.00 81.75 148 ILE A O 1
ATOM 1226 N N . ILE A 1 149 ? 29.680 -11.044 -17.266 1.00 75.38 149 ILE A N 1
ATOM 1227 C CA . ILE A 1 149 ? 30.055 -9.639 -17.442 1.00 75.38 149 ILE A CA 1
ATOM 1228 C C . ILE A 1 149 ? 31.374 -9.316 -16.736 1.00 75.38 149 ILE A C 1
ATOM 1230 O O . ILE A 1 149 ? 32.194 -8.601 -17.311 1.00 75.38 149 ILE A O 1
ATOM 1234 N N . ILE A 1 150 ? 31.584 -9.824 -15.522 1.00 78.88 150 ILE A N 1
ATOM 1235 C CA . ILE A 1 150 ? 32.830 -9.628 -14.771 1.00 78.88 150 ILE A CA 1
ATOM 1236 C C . ILE A 1 150 ? 33.996 -10.297 -15.500 1.00 78.88 150 ILE A C 1
ATOM 1238 O O . ILE A 1 150 ? 35.007 -9.642 -15.731 1.00 78.88 150 ILE A O 1
ATOM 1242 N N . GLU A 1 151 ? 33.827 -11.551 -15.923 1.00 81.44 151 GLU A N 1
ATOM 1243 C CA . GLU A 1 151 ? 34.847 -12.321 -16.647 1.00 81.44 151 GLU A CA 1
ATOM 1244 C C . GLU A 1 151 ? 35.225 -11.635 -17.970 1.00 81.44 151 GLU A C 1
ATOM 1246 O O . GLU A 1 151 ? 36.401 -11.387 -18.226 1.00 81.44 151 GLU A O 1
ATOM 1251 N N . ASN A 1 152 ? 34.235 -11.205 -18.759 1.00 76.62 152 ASN A N 1
ATOM 1252 C CA . ASN A 1 152 ? 34.480 -10.466 -19.999 1.00 76.62 152 ASN A CA 1
ATOM 1253 C C . ASN A 1 152 ? 35.167 -9.122 -19.751 1.00 76.62 152 ASN A C 1
ATOM 1255 O O . ASN A 1 152 ? 36.028 -8.720 -20.524 1.00 76.62 152 ASN A O 1
ATOM 1259 N N . SER A 1 153 ? 34.785 -8.411 -18.688 1.00 72.12 153 SER A N 1
ATOM 1260 C CA . SER A 1 153 ? 35.421 -7.134 -18.361 1.00 72.12 153 SER A CA 1
ATOM 1261 C C . SER A 1 153 ? 36.883 -7.358 -17.984 1.00 72.12 153 SER A C 1
ATOM 1263 O O . SER A 1 153 ? 37.741 -6.658 -18.501 1.00 72.12 153 SER A O 1
ATOM 1265 N N . LEU A 1 154 ? 37.177 -8.353 -17.142 1.00 74.56 154 LEU A N 1
ATOM 1266 C CA . LEU A 1 154 ? 38.532 -8.693 -16.702 1.00 74.56 154 LEU A CA 1
ATOM 1267 C C . LEU A 1 154 ? 39.446 -9.041 -17.886 1.00 74.56 154 LEU A C 1
ATOM 1269 O O . LEU A 1 154 ? 40.551 -8.516 -17.971 1.00 74.56 154 LEU A O 1
ATOM 1273 N N . VAL A 1 155 ? 38.942 -9.811 -18.853 1.00 76.94 155 VAL A N 1
ATOM 1274 C CA . VAL A 1 155 ? 39.661 -10.115 -20.101 1.00 76.94 155 VAL A CA 1
ATOM 1275 C C . VAL A 1 155 ? 39.940 -8.854 -20.932 1.00 76.94 155 VAL A C 1
ATOM 1277 O O . VAL A 1 155 ? 41.026 -8.705 -21.489 1.00 76.94 155 VAL A O 1
ATOM 1280 N N . GLU A 1 156 ? 38.988 -7.923 -21.030 1.00 72.56 156 GLU A N 1
ATOM 1281 C CA . GLU A 1 156 ? 39.209 -6.639 -21.714 1.00 72.56 156 GLU A CA 1
ATOM 1282 C C . GLU A 1 156 ? 40.259 -5.774 -20.994 1.00 72.56 156 GLU A C 1
ATOM 1284 O O . GLU A 1 156 ? 41.093 -5.150 -21.652 1.00 72.56 156 GLU A O 1
ATOM 1289 N N . TRP A 1 157 ? 40.279 -5.782 -19.657 1.00 65.12 157 TRP A N 1
ATOM 1290 C CA . TRP A 1 157 ? 41.306 -5.100 -18.859 1.00 65.12 157 TRP A CA 1
ATOM 1291 C C . TRP A 1 157 ? 42.706 -5.687 -19.090 1.00 65.12 157 TRP A C 1
ATOM 1293 O O . TRP A 1 157 ? 43.658 -4.931 -19.283 1.00 65.12 157 TRP A O 1
ATOM 1303 N N . GLU A 1 158 ? 42.841 -7.014 -19.138 1.00 73.38 158 GLU A N 1
ATOM 1304 C CA . GLU A 1 158 ? 44.120 -7.687 -19.413 1.00 73.38 158 GLU A CA 1
ATOM 1305 C C . GLU A 1 158 ? 44.650 -7.380 -20.824 1.00 73.38 158 GLU A C 1
ATOM 1307 O O . GLU A 1 158 ? 45.842 -7.122 -20.999 1.00 73.38 158 GLU A O 1
ATOM 1312 N N . LYS A 1 159 ? 43.771 -7.320 -21.835 1.00 72.81 159 LYS A N 1
ATOM 1313 C CA . LYS A 1 159 ? 44.148 -6.944 -23.213 1.00 72.81 159 LYS A CA 1
ATOM 1314 C C . LYS A 1 159 ? 44.642 -5.504 -23.337 1.00 72.81 159 LYS A C 1
ATOM 1316 O O . LYS A 1 159 ? 45.468 -5.222 -24.204 1.00 72.81 159 LYS A O 1
ATOM 1321 N N . LEU A 1 160 ? 44.109 -4.591 -22.526 1.00 65.31 160 LEU A N 1
ATOM 1322 C CA . LEU A 1 160 ? 44.537 -3.192 -22.509 1.00 65.31 160 LEU A CA 1
ATOM 1323 C C . LEU A 1 160 ? 45.887 -3.029 -21.799 1.00 65.31 160 LEU A C 1
ATOM 1325 O O . LEU A 1 160 ? 46.720 -2.275 -22.285 1.00 65.31 160 LEU A O 1
ATOM 1329 N N . GLY A 1 161 ? 46.134 -3.776 -20.718 1.00 61.06 161 GLY A N 1
ATOM 1330 C CA . GLY A 1 161 ? 47.413 -3.753 -19.997 1.00 61.06 161 GLY A CA 1
ATOM 1331 C C . GLY A 1 161 ? 48.579 -4.439 -20.724 1.00 61.06 161 GLY A C 1
ATOM 1332 O O . GLY A 1 161 ? 49.733 -4.152 -20.431 1.00 61.06 161 GLY A O 1
ATOM 1333 N N . GLY A 1 162 ? 48.302 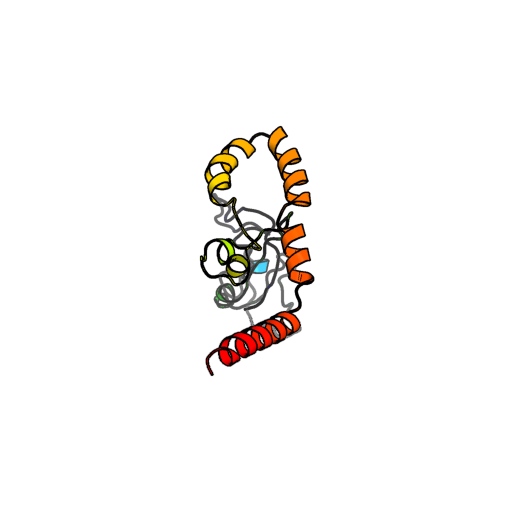-5.326 -21.685 1.00 57.38 162 GLY A N 1
ATOM 1334 C CA . GLY A 1 162 ? 49.322 -6.020 -22.485 1.00 57.38 162 GLY A CA 1
ATOM 1335 C C . GLY A 1 162 ? 49.825 -5.266 -23.725 1.00 57.38 162 GLY A C 1
ATOM 1336 O O . GLY A 1 162 ? 50.596 -5.833 -24.493 1.00 57.38 162 GLY A O 1
ATOM 1337 N N . LYS A 1 163 ? 49.368 -4.029 -23.971 1.00 55.19 163 LYS A N 1
ATOM 1338 C CA . LYS A 1 163 ? 49.754 -3.214 -25.143 1.00 55.19 163 LYS A CA 1
ATOM 1339 C C . LYS A 1 163 ? 50.875 -2.202 -24.877 1.00 55.19 163 LYS A C 1
ATOM 1341 O O . LYS A 1 163 ? 5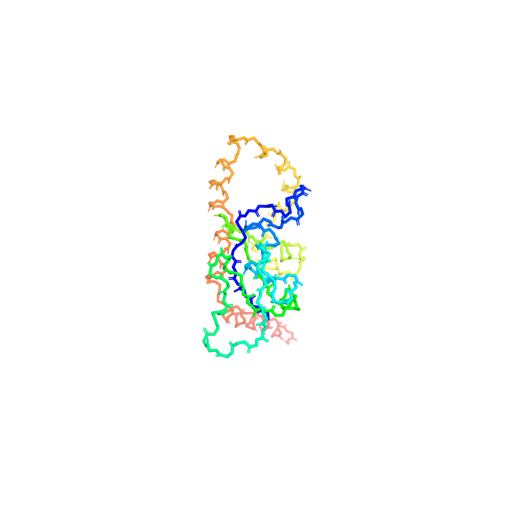1.281 -1.522 -25.814 1.00 55.19 163 LYS A O 1
ATOM 1346 N N . ASP A 1 164 ? 51.381 -2.149 -23.646 1.00 51.59 164 ASP A N 1
ATOM 1347 C CA . ASP A 1 164 ? 52.375 -1.165 -23.194 1.00 51.59 164 ASP A CA 1
ATOM 1348 C C . ASP A 1 164 ? 53.810 -1.732 -23.042 1.00 51.59 164 ASP A C 1
ATOM 1350 O O . ASP A 1 164 ? 54.618 -1.174 -22.298 1.00 51.59 164 ASP A O 1
ATOM 1354 N N . THR A 1 165 ? 54.163 -2.817 -23.744 1.00 43.78 165 THR A N 1
ATOM 1355 C CA . THR A 1 165 ? 55.549 -3.344 -23.821 1.00 43.78 165 THR A CA 1
ATOM 1356 C C . THR A 1 165 ? 56.050 -3.489 -25.243 1.00 43.78 165 THR A C 1
ATOM 1358 O O . THR A 1 165 ? 55.301 -4.088 -26.049 1.00 43.78 165 THR A O 1
#

InterPro domains:
  IPR007080 RNA polymerase Rpb1, domain 1 [PF04997] (4-97)
  IPR044893 RNA polymerase Rpb1, clamp domain superfamily [G3DSA:4.10.860.120] (3-114)

Mean predicted aligned error: 14.23 Å

Nearest PDB structures (foldseek):
  8wa1-assembly1_C  TM=6.511E-01  e=2.860E-15  Nicotiana tabacum
  8wa0-assembly1_C  TM=6.369E-01  e=3.724E-15  Nicotiana tabacum
  8xzv-assembly1_C  TM=6.357E-01  e=5.574E-14  Spinacia oleracea
  6eyd-assembly1_D  TM=9.014E-01  e=4.250E-06  Mycolicibacterium smegmatis MC2 155
  4xls-assembly3_D  TM=8.840E-01  e=3.056E-06  Thermus aquaticus